Protein AF-A0A537G5U5-F1 (afdb_monomer_lite)

pLDDT: mean 86.34, std 14.52, range [39.34, 98.19]

Structure (mmCIF, N/CA/C/O backbone):
data_AF-A0A537G5U5-F1
#
_entry.id   AF-A0A537G5U5-F1
#
loop_
_atom_site.group_PDB
_atom_site.id
_atom_site.type_symbol
_atom_site.label_atom_id
_atom_site.label_alt_id
_atom_site.label_comp_id
_atom_site.label_asym_id
_atom_site.label_entity_id
_atom_site.label_seq_id
_atom_site.pdbx_PDB_ins_code
_atom_site.Cartn_x
_atom_site.Cartn_y
_atom_site.Cartn_z
_atom_site.occupancy
_atom_site.B_iso_or_equiv
_atom_site.auth_seq_id
_atom_site.auth_comp_id
_atom_site.auth_asym_id
_atom_site.auth_atom_id
_atom_site.pdbx_PDB_model_num
ATOM 1 N N . MET A 1 1 ? 4.362 8.051 35.876 1.00 39.34 1 MET A N 1
ATOM 2 C CA . MET A 1 1 ? 3.139 7.487 35.271 1.00 39.34 1 MET A CA 1
ATOM 3 C C . MET A 1 1 ? 3.498 7.004 33.884 1.00 39.34 1 MET A C 1
ATOM 5 O O . MET A 1 1 ? 3.732 7.829 33.012 1.00 39.34 1 MET A O 1
ATOM 9 N N . THR A 1 2 ? 3.618 5.695 33.697 1.00 47.97 2 THR A N 1
ATOM 10 C CA . THR A 1 2 ? 3.685 5.105 32.359 1.00 47.97 2 THR A CA 1
ATOM 11 C C . THR A 1 2 ? 2.244 5.053 31.870 1.00 47.97 2 THR A C 1
ATOM 13 O O . THR A 1 2 ? 1.427 4.377 32.485 1.00 47.97 2 THR A O 1
ATOM 16 N N . VAL A 1 3 ? 1.890 5.860 30.872 1.00 52.53 3 VAL A N 1
ATOM 17 C CA . VAL A 1 3 ? 0.557 5.785 30.264 1.00 52.53 3 VAL A CA 1
ATOM 18 C C . VAL A 1 3 ? 0.541 4.505 29.437 1.00 52.53 3 VAL A C 1
ATOM 20 O O . VAL A 1 3 ? 1.220 4.427 28.412 1.00 52.53 3 VAL A O 1
ATOM 23 N N . GLU A 1 4 ? -0.155 3.479 29.919 1.00 62.91 4 GLU A N 1
ATOM 24 C CA . GLU A 1 4 ? -0.453 2.292 29.122 1.00 62.91 4 GLU A CA 1
ATOM 25 C C . GLU A 1 4 ? -1.365 2.732 27.974 1.00 62.91 4 GLU A C 1
ATOM 27 O O . GLU A 1 4 ? -2.508 3.131 28.192 1.00 62.91 4 GLU A O 1
ATOM 32 N N . LYS A 1 5 ? -0.823 2.752 26.752 1.00 71.69 5 LYS A N 1
ATOM 33 C CA . LYS 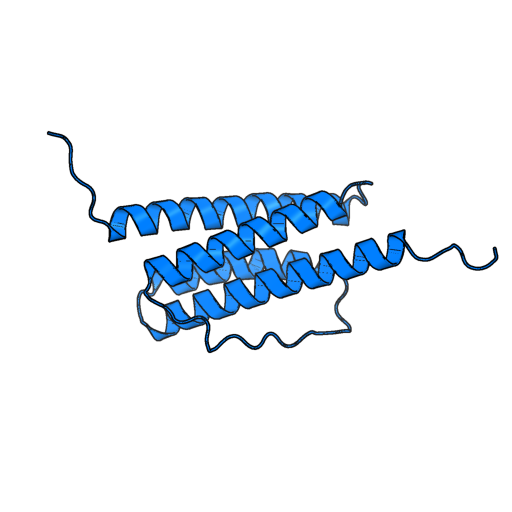A 1 5 ? -1.616 2.984 25.541 1.00 71.69 5 LYS A CA 1
ATOM 34 C C . LYS A 1 5 ? -2.567 1.813 25.350 1.00 71.69 5 LYS A C 1
ATOM 36 O O . LYS A 1 5 ? -2.171 0.667 25.576 1.00 71.69 5 LYS A O 1
ATOM 41 N N . SER A 1 6 ? -3.788 2.090 24.900 1.00 87.75 6 SER A N 1
ATOM 42 C CA . SER A 1 6 ? -4.710 1.006 24.553 1.00 87.75 6 SER A CA 1
ATOM 43 C C . SER A 1 6 ? -4.151 0.182 23.387 1.00 87.75 6 SER A C 1
ATOM 45 O O . SER A 1 6 ? -3.387 0.687 22.559 1.00 87.75 6 SER A O 1
ATOM 47 N N . GLU A 1 7 ? -4.524 -1.096 23.301 1.00 90.38 7 GLU A N 1
ATOM 48 C CA . GLU A 1 7 ? -4.106 -1.972 22.197 1.00 90.38 7 GLU A CA 1
ATOM 49 C C . GLU A 1 7 ? -4.452 -1.362 20.829 1.00 90.38 7 GLU A C 1
ATOM 51 O O . GLU A 1 7 ? -3.613 -1.352 19.926 1.00 90.38 7 GLU A O 1
ATOM 56 N N . GLN A 1 8 ? -5.632 -0.742 20.716 1.00 90.75 8 GLN A N 1
ATOM 57 C CA . GLN A 1 8 ? -6.060 -0.042 19.505 1.00 90.75 8 GLN A CA 1
ATOM 58 C C . GLN A 1 8 ? -5.129 1.123 19.150 1.00 90.75 8 GLN A C 1
ATOM 60 O O . GLN A 1 8 ? -4.711 1.240 18.004 1.00 90.75 8 GLN A O 1
ATOM 65 N N . GLU A 1 9 ? -4.747 1.968 20.111 1.00 92.06 9 GLU A N 1
ATOM 66 C CA . GLU A 1 9 ? -3.820 3.085 19.864 1.00 92.06 9 GLU A CA 1
ATOM 67 C C . GLU A 1 9 ? -2.440 2.604 19.395 1.00 92.06 9 GLU A C 1
ATOM 69 O O . GLU A 1 9 ? -1.788 3.251 18.572 1.00 92.06 9 GLU A O 1
ATOM 74 N N . VAL A 1 10 ? -1.980 1.461 19.910 1.00 94.56 10 VAL A N 1
ATOM 75 C CA . VAL A 1 10 ? -0.722 0.845 19.473 1.00 94.56 10 VAL A CA 1
ATOM 76 C C . VAL A 1 10 ? -0.842 0.322 18.041 1.00 94.56 10 VAL A C 1
ATOM 78 O O . VAL A 1 10 ? 0.078 0.524 17.245 1.00 94.56 10 VAL A O 1
ATOM 81 N N . LEU A 1 11 ? -1.952 -0.337 17.702 1.00 94.94 11 LEU A N 1
ATOM 82 C CA . LEU A 1 11 ? -2.213 -0.858 16.359 1.00 94.94 11 LEU A CA 1
ATOM 83 C C . LEU A 1 11 ? -2.375 0.263 15.324 1.00 94.94 11 LEU A C 1
ATOM 85 O O . LEU A 1 11 ? -1.785 0.185 14.249 1.00 94.94 11 LEU A O 1
ATOM 89 N N . GLU A 1 12 ? -3.074 1.343 15.668 1.00 95.38 12 GLU A N 1
ATOM 90 C CA . GLU A 1 12 ? -3.197 2.541 14.828 1.00 95.38 12 GLU A CA 1
ATOM 91 C C . GLU A 1 12 ? -1.830 3.193 14.567 1.00 95.38 12 GLU A C 1
ATOM 93 O O . GLU A 1 12 ? -1.501 3.504 13.423 1.00 95.38 12 GLU A O 1
ATOM 98 N N . GLY A 1 13 ? -0.978 3.312 15.593 1.00 96.44 13 GLY A N 1
ATOM 99 C CA . GLY A 1 13 ? 0.379 3.842 15.424 1.00 96.44 13 GLY A CA 1
ATOM 100 C C . GLY A 1 13 ? 1.277 2.947 14.559 1.00 96.44 13 GLY A C 1
ATOM 101 O O . GLY A 1 13 ? 2.068 3.444 13.757 1.00 96.44 13 GLY A O 1
ATOM 102 N N . LYS A 1 14 ? 1.150 1.618 14.675 1.00 97.00 14 LYS A N 1
ATOM 103 C CA . LYS A 1 14 ? 1.837 0.673 13.776 1.00 97.00 14 LYS A CA 1
ATOM 104 C C . LYS A 1 14 ? 1.331 0.794 12.344 1.00 97.00 14 LYS A C 1
ATOM 106 O O . LYS A 1 14 ? 2.134 0.724 11.416 1.00 97.00 14 LYS A O 1
ATOM 111 N N . LEU A 1 15 ? 0.027 0.991 12.171 1.00 96.81 15 LEU A N 1
ATOM 112 C CA . LEU A 1 15 ? -0.585 1.165 10.864 1.00 96.81 15 LEU A CA 1
ATOM 113 C C . LEU A 1 15 ? -0.102 2.448 10.181 1.00 96.81 15 LEU A C 1
ATOM 115 O O . LEU A 1 15 ? 0.236 2.409 8.999 1.00 96.81 15 LEU A O 1
ATOM 119 N N . ASP A 1 16 ? 0.001 3.554 10.922 1.00 96.69 16 ASP A N 1
ATOM 120 C CA . ASP A 1 16 ? 0.563 4.813 10.416 1.00 96.69 16 ASP A CA 1
ATOM 121 C C . ASP A 1 16 ? 1.981 4.618 9.876 1.00 96.69 16 ASP A C 1
ATOM 123 O O . ASP A 1 16 ? 2.283 5.022 8.752 1.00 96.69 16 ASP A O 1
ATOM 127 N N . MET A 1 17 ? 2.837 3.947 10.652 1.00 97.69 17 MET A N 1
ATOM 128 C CA . MET A 1 17 ? 4.210 3.657 10.235 1.00 97.69 17 MET A CA 1
ATOM 129 C C . MET A 1 17 ? 4.251 2.754 8.999 1.00 97.69 17 MET A C 1
ATOM 131 O O . MET A 1 17 ? 4.997 3.040 8.065 1.00 97.69 17 MET A O 1
ATOM 135 N N . ALA A 1 18 ? 3.432 1.700 8.961 1.00 98.06 18 ALA A N 1
ATOM 136 C CA . ALA A 1 18 ? 3.409 0.760 7.845 1.00 98.06 18 ALA A CA 1
ATOM 137 C C . ALA A 1 18 ? 2.943 1.420 6.534 1.00 98.06 18 ALA A C 1
ATOM 139 O O . ALA A 1 18 ? 3.543 1.195 5.483 1.00 98.06 18 ALA A O 1
ATOM 140 N N . ILE A 1 19 ? 1.912 2.275 6.586 1.00 97.06 19 ILE A N 1
ATOM 141 C CA . ILE A 1 19 ? 1.441 3.020 5.408 1.00 97.06 19 ILE A CA 1
ATOM 142 C C . ILE A 1 19 ? 2.502 4.029 4.951 1.00 97.06 19 ILE A C 1
ATOM 144 O O . ILE A 1 19 ? 2.791 4.095 3.758 1.00 97.06 19 ILE A O 1
ATOM 148 N N . ALA A 1 20 ? 3.123 4.773 5.871 1.00 97.62 20 ALA A N 1
ATOM 149 C CA . ALA A 1 20 ? 4.174 5.735 5.527 1.00 97.62 20 ALA A CA 1
ATOM 150 C C . ALA A 1 20 ? 5.403 5.054 4.893 1.00 97.62 20 ALA A C 1
ATOM 152 O O . ALA A 1 20 ? 6.005 5.572 3.945 1.00 97.62 20 ALA A O 1
ATOM 153 N N . GLU A 1 21 ? 5.768 3.868 5.382 1.00 98.19 21 GLU A N 1
ATOM 154 C CA . GLU A 1 21 ? 6.838 3.061 4.801 1.00 98.19 21 GLU A CA 1
ATOM 155 C C . GLU A 1 21 ? 6.474 2.571 3.390 1.00 98.19 21 GLU A C 1
ATOM 157 O O . GLU A 1 21 ? 7.292 2.686 2.470 1.00 98.19 21 GLU A O 1
ATOM 162 N N . ALA A 1 22 ? 5.240 2.093 3.190 1.00 98.19 22 ALA A N 1
ATOM 163 C CA . ALA A 1 22 ? 4.733 1.704 1.875 1.00 98.19 22 ALA A CA 1
ATOM 164 C C . ALA A 1 22 ? 4.733 2.884 0.886 1.00 98.19 22 ALA A C 1
ATOM 166 O O . ALA A 1 22 ? 5.169 2.726 -0.255 1.00 98.19 22 ALA A O 1
ATOM 167 N N . GLU A 1 23 ? 4.327 4.083 1.317 1.00 97.56 23 GLU A N 1
ATOM 168 C CA . GLU A 1 23 ? 4.363 5.306 0.500 1.00 97.56 23 GLU A CA 1
ATOM 169 C C . GLU A 1 23 ? 5.791 5.699 0.114 1.00 97.56 23 GLU A C 1
ATOM 171 O O . GLU A 1 23 ? 6.060 6.010 -1.052 1.00 97.56 23 GLU A O 1
ATOM 176 N N . THR A 1 24 ? 6.721 5.639 1.069 1.00 98.00 24 THR A N 1
ATOM 177 C CA . THR A 1 24 ? 8.137 5.960 0.844 1.00 98.00 24 THR A CA 1
ATOM 178 C C . THR A 1 24 ? 8.758 5.004 -0.172 1.00 98.00 24 THR A C 1
ATOM 180 O O . THR A 1 24 ? 9.363 5.438 -1.155 1.00 98.00 24 THR A O 1
ATOM 183 N N . LYS A 1 25 ? 8.569 3.693 0.017 1.00 98.12 25 LYS A N 1
ATOM 184 C CA . LYS A 1 25 ? 9.118 2.670 -0.884 1.00 98.12 25 LYS A CA 1
ATOM 185 C C . LYS A 1 25 ? 8.459 2.700 -2.261 1.00 98.12 25 LYS A C 1
ATOM 187 O O . LYS A 1 25 ? 9.158 2.575 -3.262 1.00 98.12 25 LYS A O 1
ATOM 192 N N . THR A 1 26 ? 7.151 2.947 -2.335 1.00 97.44 26 THR A N 1
ATOM 193 C CA . THR A 1 26 ? 6.450 3.119 -3.619 1.00 97.44 26 THR A CA 1
ATOM 194 C C . THR A 1 26 ? 6.964 4.348 -4.365 1.00 97.44 26 THR A C 1
ATOM 196 O O . THR A 1 26 ? 7.220 4.270 -5.562 1.00 97.44 26 THR A O 1
ATOM 199 N N . SER A 1 27 ? 7.197 5.465 -3.671 1.00 96.75 27 SER A N 1
ATOM 200 C CA . SER A 1 27 ? 7.764 6.676 -4.284 1.00 96.75 27 SER A CA 1
ATOM 201 C C . SER A 1 27 ? 9.166 6.426 -4.842 1.00 96.75 27 SER A C 1
ATOM 203 O O . SER A 1 27 ? 9.455 6.813 -5.974 1.00 96.75 27 SER A O 1
ATOM 205 N N . LYS A 1 28 ? 10.006 5.699 -4.095 1.00 96.31 28 LYS A N 1
ATOM 206 C CA . LYS A 1 28 ? 11.323 5.265 -4.572 1.00 96.31 28 LYS A CA 1
ATOM 207 C C . LYS A 1 28 ? 11.214 4.365 -5.808 1.00 96.31 28 LYS A C 1
ATOM 209 O O . LYS A 1 28 ? 11.929 4.572 -6.781 1.00 96.31 28 LYS A O 1
ATOM 214 N N . ALA A 1 29 ? 10.284 3.408 -5.817 1.00 95.88 29 ALA A N 1
ATOM 215 C CA . ALA A 1 29 ? 10.050 2.551 -6.978 1.00 95.88 29 ALA A CA 1
ATOM 216 C C . ALA A 1 29 ? 9.614 3.354 -8.221 1.00 95.88 29 ALA A C 1
ATOM 218 O O . ALA A 1 29 ? 10.088 3.072 -9.322 1.00 95.88 29 ALA A O 1
ATOM 219 N N . ILE A 1 30 ? 8.768 4.384 -8.061 1.00 94.81 30 ILE A N 1
ATOM 220 C CA . ILE A 1 30 ? 8.387 5.297 -9.156 1.00 94.81 30 ILE A CA 1
ATOM 221 C C . ILE A 1 30 ? 9.622 5.987 -9.732 1.00 94.81 30 ILE A C 1
ATOM 223 O O . ILE A 1 30 ? 9.779 6.030 -10.956 1.00 94.81 30 ILE A O 1
ATOM 227 N N . GLU A 1 31 ? 10.485 6.526 -8.872 1.00 94.69 31 GLU A N 1
ATOM 228 C CA . GLU A 1 31 ? 11.720 7.193 -9.282 1.00 94.69 31 GLU A CA 1
ATOM 229 C C . GLU A 1 31 ? 12.637 6.230 -10.046 1.00 94.69 31 GLU A C 1
ATOM 231 O O . GLU A 1 31 ? 13.042 6.527 -11.172 1.00 94.69 31 GLU A O 1
ATOM 236 N N . SER A 1 32 ? 12.882 5.040 -9.494 1.00 93.19 32 SER A N 1
ATOM 237 C CA . SER A 1 32 ? 13.749 4.029 -10.101 1.00 93.19 32 SER A CA 1
ATOM 238 C C . SER A 1 32 ? 13.237 3.541 -11.457 1.00 93.19 32 SER A C 1
ATOM 240 O O . SER A 1 32 ? 14.029 3.385 -12.388 1.00 93.19 32 SER A O 1
ATOM 242 N N . ILE A 1 33 ? 11.924 3.348 -11.614 1.00 90.44 33 ILE A N 1
ATOM 243 C CA . ILE A 1 33 ? 11.313 2.960 -12.897 1.00 90.44 33 ILE A CA 1
ATOM 244 C C . ILE A 1 33 ? 11.382 4.109 -13.906 1.00 90.44 33 ILE A C 1
ATOM 246 O O . ILE A 1 33 ? 11.746 3.892 -15.062 1.00 90.44 33 ILE A O 1
ATOM 250 N N . THR A 1 34 ? 11.063 5.333 -13.478 1.00 90.00 34 THR A N 1
ATOM 251 C CA . THR A 1 34 ? 11.070 6.520 -14.349 1.00 90.00 34 THR A CA 1
ATOM 252 C C . THR A 1 34 ? 12.475 6.803 -14.881 1.00 90.00 34 THR A C 1
ATOM 254 O O . THR A 1 34 ? 12.645 7.066 -16.072 1.00 90.00 34 THR A O 1
ATOM 257 N N . ASN A 1 35 ? 13.485 6.670 -14.021 1.00 90.81 35 ASN A N 1
ATOM 258 C CA . ASN A 1 35 ? 14.885 6.928 -14.348 1.00 90.81 35 ASN A CA 1
A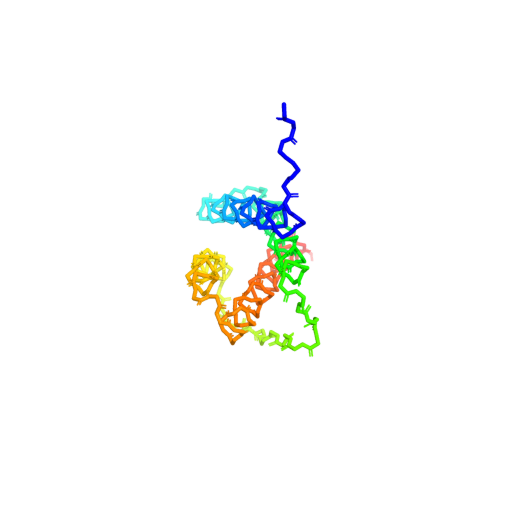TOM 259 C C . ASN A 1 35 ? 15.621 5.698 -14.911 1.00 90.81 35 ASN A C 1
ATOM 261 O O . ASN A 1 35 ? 16.814 5.787 -15.190 1.00 90.81 35 ASN A O 1
ATOM 265 N N . LYS A 1 36 ? 14.929 4.562 -15.103 1.00 85.12 36 LYS A N 1
ATOM 266 C CA . LYS A 1 36 ? 15.492 3.293 -15.606 1.00 85.12 36 LYS A CA 1
ATOM 267 C C . LYS A 1 36 ? 16.727 2.823 -14.822 1.00 85.12 36 LYS A C 1
ATOM 269 O O . LYS A 1 36 ? 17.715 2.385 -15.410 1.00 85.12 36 LYS A O 1
ATOM 274 N N . ILE A 1 37 ? 16.665 2.911 -13.495 1.00 86.75 37 ILE A N 1
ATOM 275 C CA . ILE A 1 37 ? 17.740 2.460 -12.604 1.00 86.75 37 ILE A CA 1
ATOM 276 C C . ILE A 1 37 ? 17.875 0.930 -12.695 1.00 86.75 37 ILE A C 1
ATOM 278 O O . ILE A 1 37 ? 16.874 0.205 -12.722 1.00 86.75 37 ILE A O 1
ATOM 282 N N . GLU A 1 38 ? 19.120 0.444 -12.737 1.00 79.69 38 GLU A N 1
ATOM 283 C CA . GLU A 1 38 ? 19.486 -0.967 -12.958 1.00 79.69 38 GLU A CA 1
ATOM 284 C C . GLU A 1 38 ? 18.829 -1.931 -11.947 1.00 79.69 38 GLU A C 1
ATOM 286 O O . GLU A 1 38 ? 18.418 -3.035 -12.312 1.00 79.69 38 GLU A O 1
ATOM 291 N N . ASP A 1 39 ? 18.606 -1.459 -10.718 1.00 84.50 39 ASP A N 1
ATOM 292 C CA . ASP A 1 39 ? 18.018 -2.189 -9.584 1.00 84.50 39 ASP A CA 1
ATOM 293 C C . ASP A 1 39 ? 16.544 -1.823 -9.290 1.00 84.50 39 ASP A C 1
ATOM 295 O O . ASP A 1 39 ? 16.030 -2.060 -8.194 1.00 84.50 39 ASP A O 1
ATOM 299 N N . SER A 1 40 ? 15.830 -1.250 -10.265 1.00 88.75 40 SER A N 1
ATOM 300 C CA . SER A 1 40 ? 14.417 -0.850 -10.114 1.00 88.75 40 SER A CA 1
ATOM 301 C C . SER A 1 40 ? 13.466 -1.986 -9.698 1.00 88.75 40 SER A C 1
ATOM 303 O O . SER A 1 40 ? 12.432 -1.727 -9.085 1.00 88.75 40 SER A O 1
ATOM 305 N N . ASP A 1 41 ? 13.815 -3.245 -9.963 1.00 91.69 41 ASP A N 1
ATOM 306 C CA . ASP A 1 41 ? 13.074 -4.423 -9.506 1.00 91.69 41 ASP A CA 1
ATOM 307 C C . ASP A 1 41 ? 13.182 -4.652 -7.993 1.00 91.69 41 ASP A C 1
ATOM 309 O O . ASP A 1 41 ? 12.192 -5.048 -7.379 1.00 91.69 41 ASP A O 1
ATOM 313 N N . LYS A 1 42 ? 14.332 -4.356 -7.371 1.00 94.12 42 LYS A N 1
ATOM 314 C CA . LYS A 1 42 ? 14.497 -4.456 -5.910 1.00 94.12 42 LYS A CA 1
ATOM 315 C C . LYS A 1 42 ? 13.651 -3.415 -5.185 1.00 94.12 42 LYS A C 1
ATOM 317 O O . LYS A 1 42 ? 12.995 -3.737 -4.198 1.00 94.12 42 LYS A O 1
ATOM 322 N N . ASP A 1 43 ? 13.632 -2.183 -5.694 1.00 95.88 43 ASP A N 1
ATOM 323 C CA . ASP A 1 43 ? 12.810 -1.111 -5.121 1.00 95.88 43 ASP A CA 1
ATOM 324 C C . ASP A 1 43 ? 11.316 -1.415 -5.260 1.00 95.88 43 ASP A C 1
ATOM 326 O O . ASP A 1 43 ? 10.540 -1.181 -4.332 1.00 95.88 43 ASP A O 1
ATOM 330 N N . LEU A 1 44 ? 10.913 -2.000 -6.390 1.00 95.19 44 LEU A N 1
ATOM 331 C CA . LEU A 1 44 ? 9.533 -2.415 -6.596 1.00 95.19 44 LEU A CA 1
ATOM 332 C C . LEU A 1 44 ? 9.128 -3.593 -5.700 1.00 95.19 44 LEU A C 1
ATOM 334 O O . LEU A 1 44 ? 8.023 -3.591 -5.157 1.00 95.19 44 LEU A O 1
ATOM 338 N N . TRP A 1 45 ? 10.018 -4.569 -5.505 1.00 96.12 45 TRP A N 1
ATOM 339 C CA . TRP A 1 45 ? 9.792 -5.661 -4.558 1.00 96.12 45 TRP A CA 1
ATOM 340 C C . TRP A 1 45 ? 9.625 -5.134 -3.128 1.00 96.12 45 TRP A C 1
ATOM 342 O O . TRP A 1 45 ? 8.643 -5.459 -2.463 1.00 96.12 45 TRP A O 1
ATOM 352 N N . ALA A 1 46 ? 10.508 -4.231 -2.692 1.00 97.44 46 ALA A N 1
ATOM 353 C CA . ALA A 1 46 ? 10.412 -3.611 -1.375 1.00 97.44 46 ALA A CA 1
ATOM 354 C C . ALA A 1 46 ? 9.088 -2.845 -1.187 1.00 97.44 46 ALA A C 1
ATOM 356 O O . ALA A 1 46 ? 8.487 -2.907 -0.112 1.00 97.44 46 ALA A O 1
ATOM 357 N N . ALA A 1 47 ? 8.613 -2.138 -2.219 1.00 97.75 47 ALA A N 1
ATOM 358 C CA . ALA A 1 47 ? 7.314 -1.466 -2.194 1.00 97.75 47 ALA A CA 1
ATOM 359 C C . ALA A 1 47 ? 6.149 -2.459 -2.040 1.00 97.75 47 ALA A C 1
ATOM 361 O O . ALA A 1 47 ? 5.226 -2.210 -1.258 1.00 97.75 47 ALA A O 1
ATOM 362 N N . ALA A 1 48 ? 6.202 -3.595 -2.741 1.00 96.69 48 ALA A N 1
ATOM 363 C CA . ALA A 1 48 ? 5.198 -4.649 -2.628 1.00 96.69 48 ALA A CA 1
ATOM 364 C C . ALA A 1 48 ? 5.153 -5.249 -1.212 1.00 96.69 48 ALA A C 1
ATOM 366 O O . ALA A 1 48 ? 4.072 -5.341 -0.631 1.00 96.69 48 ALA A O 1
ATOM 367 N N . GLU A 1 49 ? 6.311 -5.588 -0.635 1.00 97.69 49 GLU A N 1
ATOM 368 C CA . GLU A 1 49 ? 6.417 -6.133 0.728 1.00 97.69 49 GLU A CA 1
ATOM 369 C C . GLU A 1 49 ? 5.902 -5.151 1.784 1.00 97.69 49 GLU A C 1
ATOM 371 O O . GLU A 1 49 ? 5.148 -5.530 2.679 1.00 97.69 49 GLU A O 1
ATOM 376 N N . ALA A 1 50 ? 6.259 -3.869 1.671 1.00 98.12 50 ALA A N 1
ATOM 377 C CA . ALA A 1 50 ? 5.785 -2.856 2.610 1.00 98.12 50 ALA A CA 1
ATOM 378 C C . ALA A 1 50 ? 4.270 -2.643 2.518 1.00 98.12 50 ALA A C 1
ATOM 380 O O . ALA A 1 50 ? 3.603 -2.496 3.540 1.00 98.12 50 ALA A O 1
ATOM 381 N N . THR A 1 51 ? 3.710 -2.683 1.307 1.00 97.12 51 THR A N 1
ATOM 382 C CA . THR A 1 51 ? 2.258 -2.581 1.105 1.00 97.12 51 THR A CA 1
ATOM 383 C C . THR A 1 51 ? 1.534 -3.816 1.642 1.00 97.12 51 THR A C 1
ATOM 385 O O . THR A 1 51 ? 0.488 -3.691 2.273 1.00 97.12 51 THR A O 1
ATOM 388 N N . GLU A 1 52 ? 2.092 -5.015 1.446 1.00 96.00 52 GLU A N 1
ATOM 389 C CA . GLU A 1 52 ? 1.563 -6.241 2.052 1.00 96.00 52 GLU A CA 1
ATOM 390 C C . GLU A 1 52 ? 1.568 -6.160 3.578 1.00 96.00 52 GLU A C 1
ATOM 392 O O . GLU A 1 52 ? 0.538 -6.412 4.204 1.00 96.00 52 GLU A O 1
ATOM 397 N N . PHE A 1 53 ? 2.688 -5.753 4.175 1.00 97.31 53 PHE A N 1
ATOM 398 C CA . PHE A 1 53 ? 2.782 -5.571 5.617 1.00 97.31 53 PHE A CA 1
ATOM 399 C C . PHE A 1 53 ? 1.747 -4.558 6.120 1.00 97.31 53 PHE A C 1
ATOM 401 O O . PHE A 1 53 ? 1.013 -4.851 7.063 1.00 97.31 53 PHE A O 1
ATOM 408 N N . ALA A 1 54 ? 1.605 -3.415 5.440 1.00 97.31 54 ALA A N 1
ATOM 409 C CA . ALA A 1 54 ? 0.560 -2.444 5.746 1.00 97.31 54 ALA A CA 1
ATOM 410 C C . ALA A 1 54 ? -0.841 -3.066 5.664 1.00 97.31 54 ALA A C 1
ATOM 412 O O . ALA A 1 54 ? -1.664 -2.796 6.532 1.00 97.31 54 ALA A O 1
ATOM 413 N N . SER A 1 55 ? -1.111 -3.935 4.683 1.00 95.00 55 SER A N 1
ATOM 414 C CA . SER A 1 55 ? -2.402 -4.627 4.558 1.00 95.00 55 SER A CA 1
ATOM 415 C C . SER A 1 55 ? -2.692 -5.570 5.726 1.00 95.00 55 SER A C 1
ATOM 417 O O . SER A 1 55 ? -3.818 -5.596 6.221 1.00 95.00 55 SER A O 1
ATOM 419 N N . LEU A 1 56 ? -1.678 -6.286 6.217 1.00 94.88 56 LEU A N 1
ATOM 420 C CA . LEU A 1 56 ? -1.804 -7.187 7.363 1.00 94.88 56 LEU A CA 1
ATOM 421 C C . LEU A 1 56 ? -2.056 -6.407 8.653 1.00 94.88 56 LEU A C 1
ATOM 423 O O . LEU A 1 56 ? -2.945 -6.759 9.426 1.00 94.88 56 LEU A O 1
ATOM 427 N N . VAL A 1 57 ? -1.309 -5.319 8.862 1.00 96.00 57 VAL A N 1
ATOM 428 C CA . VAL A 1 57 ? -1.524 -4.433 10.009 1.00 96.00 57 VAL A CA 1
ATOM 429 C C . VAL A 1 57 ? -2.910 -3.794 9.924 1.00 96.00 57 VAL A C 1
ATOM 431 O O . VAL A 1 57 ? -3.609 -3.772 10.925 1.00 96.00 57 VAL A O 1
ATOM 434 N N . TYR A 1 58 ? -3.356 -3.358 8.742 1.00 95.38 58 TYR A N 1
ATOM 435 C CA . TYR A 1 58 ? -4.686 -2.770 8.545 1.00 95.38 58 TYR A CA 1
ATOM 436 C C . TYR A 1 58 ? -5.802 -3.751 8.925 1.00 95.38 58 TYR A C 1
ATOM 438 O O . TYR A 1 58 ? -6.713 -3.394 9.671 1.00 95.38 58 TYR A O 1
ATOM 446 N N . ALA A 1 59 ? -5.721 -4.993 8.439 1.00 93.88 59 ALA A N 1
ATOM 447 C CA . ALA A 1 59 ? -6.689 -6.032 8.774 1.00 93.88 59 ALA A CA 1
ATOM 448 C C . ALA A 1 59 ? -6.725 -6.312 10.280 1.00 93.88 59 ALA A C 1
ATOM 450 O O . ALA A 1 59 ? -7.806 -6.397 10.861 1.00 93.88 59 ALA A O 1
ATOM 451 N N . LEU A 1 60 ? -5.553 -6.386 10.919 1.00 94.12 60 LEU A N 1
ATOM 452 C CA . LEU A 1 60 ? -5.436 -6.584 12.361 1.00 94.12 60 LEU A CA 1
ATOM 453 C C . LEU A 1 60 ? -6.035 -5.410 13.153 1.00 94.12 60 LEU A C 1
ATOM 455 O O . LEU A 1 60 ? -6.823 -5.636 14.065 1.00 94.12 60 LEU A O 1
ATOM 459 N N . THR A 1 61 ? -5.712 -4.168 12.780 1.00 94.94 61 THR A N 1
ATOM 460 C CA . THR A 1 61 ? -6.187 -2.943 13.449 1.00 94.94 61 THR A CA 1
ATOM 461 C C . THR A 1 61 ? -7.711 -2.814 13.435 1.00 94.94 61 THR A C 1
ATOM 463 O O . THR A 1 61 ? -8.283 -2.250 14.365 1.00 94.94 61 THR A O 1
ATOM 466 N N . TYR A 1 62 ? -8.378 -3.341 12.405 1.00 92.69 62 TYR A N 1
ATOM 467 C CA . TYR A 1 62 ? -9.829 -3.207 12.229 1.00 92.69 62 TYR A CA 1
ATOM 468 C C . TYR A 1 62 ? -10.596 -4.532 12.281 1.00 92.69 62 TYR A C 1
ATOM 470 O O . TYR A 1 62 ? -11.779 -4.559 11.946 1.00 92.69 62 TYR A O 1
ATOM 478 N N . SER A 1 63 ? -9.952 -5.620 12.720 1.00 91.94 63 SER A N 1
ATOM 479 C CA . SER A 1 63 ? -10.550 -6.965 12.788 1.00 91.94 63 SER A CA 1
ATOM 480 C C . SER A 1 63 ? -11.234 -7.393 11.477 1.00 91.94 63 SER A C 1
ATOM 482 O O . SER A 1 63 ? -12.368 -7.873 11.480 1.00 91.94 63 SER A O 1
ATOM 484 N N . LEU A 1 64 ? -10.565 -7.175 10.341 1.00 89.94 64 LEU A N 1
ATOM 485 C CA . LEU A 1 64 ? -11.087 -7.510 9.013 1.00 89.94 64 LEU A CA 1
ATOM 486 C C . LEU A 1 64 ? -10.619 -8.904 8.579 1.00 89.94 64 LEU A C 1
ATOM 488 O O . LEU A 1 64 ? -9.449 -9.252 8.725 1.00 89.94 64 LEU A O 1
ATOM 492 N N . GLU A 1 65 ? -11.526 -9.689 8.002 1.00 82.94 65 GLU A N 1
ATOM 493 C CA . GLU A 1 65 ? -11.207 -11.004 7.439 1.00 82.94 65 GLU A CA 1
ATOM 494 C C . GLU A 1 65 ? -10.674 -10.888 5.996 1.00 82.94 65 GLU A C 1
ATOM 496 O O . GLU A 1 65 ? -11.216 -10.146 5.173 1.00 82.94 65 GLU A O 1
ATOM 501 N N . ASP A 1 66 ? -9.647 -11.678 5.659 1.00 68.56 66 ASP A N 1
ATOM 502 C CA . ASP A 1 66 ? -8.970 -11.705 4.340 1.00 68.56 66 ASP A CA 1
ATOM 503 C C . ASP A 1 66 ? -9.848 -12.306 3.211 1.00 68.56 66 ASP A C 1
ATOM 505 O O . ASP A 1 66 ? -9.454 -12.376 2.051 1.00 68.56 66 ASP A O 1
ATOM 509 N N . SER A 1 67 ? -11.079 -12.727 3.515 1.00 55.19 67 SER A N 1
ATOM 510 C CA . SER A 1 67 ? -11.939 -13.547 2.648 1.00 55.19 67 SER A CA 1
ATOM 511 C C . SER A 1 67 ? -12.590 -12.819 1.456 1.00 55.19 67 SER A C 1
ATOM 513 O O . SER A 1 67 ? -13.429 -13.409 0.778 1.00 55.19 67 SER A O 1
ATOM 515 N N . THR A 1 68 ? -12.238 -11.560 1.153 1.00 51.28 68 THR A N 1
ATOM 516 C CA . THR A 1 68 ? -13.031 -10.738 0.207 1.00 51.28 68 THR A CA 1
ATOM 517 C C . THR A 1 68 ? -12.276 -9.957 -0.870 1.00 51.28 68 THR A C 1
ATOM 519 O O . THR A 1 68 ? -12.927 -9.233 -1.629 1.00 51.28 68 THR A O 1
ATOM 522 N N . VAL A 1 69 ? -10.952 -10.085 -1.023 1.00 56.41 69 VAL A N 1
ATOM 523 C CA . VAL A 1 69 ? -10.241 -9.302 -2.053 1.00 56.41 69 VAL A CA 1
ATOM 524 C C . VAL A 1 69 ? -9.898 -10.148 -3.272 1.00 56.41 69 VAL A C 1
ATOM 526 O O . VAL A 1 69 ? -8.915 -10.878 -3.298 1.00 56.41 69 VAL A O 1
ATOM 529 N N . THR A 1 70 ? -10.712 -10.019 -4.320 1.00 55.38 70 THR A N 1
ATOM 530 C CA . THR A 1 70 ? -10.360 -10.508 -5.658 1.00 55.38 70 THR A CA 1
ATOM 531 C C . THR A 1 70 ? -9.756 -9.347 -6.435 1.00 55.38 70 THR A C 1
ATOM 533 O O . THR A 1 70 ? -10.459 -8.396 -6.772 1.00 55.38 70 THR A O 1
ATOM 536 N N . THR A 1 71 ? -8.456 -9.384 -6.712 1.00 56.88 71 THR A N 1
ATOM 537 C CA . THR A 1 71 ? -7.822 -8.350 -7.535 1.00 56.88 71 THR A CA 1
ATOM 538 C C . THR A 1 71 ? -7.910 -8.761 -8.997 1.00 56.88 71 THR A C 1
ATOM 540 O O . THR A 1 71 ? -7.343 -9.777 -9.404 1.00 56.88 71 THR A O 1
ATOM 543 N N . THR A 1 72 ? -8.628 -7.994 -9.811 1.00 56.62 72 THR A N 1
ATOM 544 C CA . THR A 1 72 ? -8.639 -8.208 -11.259 1.00 56.62 72 THR A CA 1
ATOM 545 C C . THR A 1 72 ? -7.322 -7.726 -11.844 1.00 56.62 72 THR A C 1
ATOM 547 O O . THR A 1 72 ? -6.992 -6.542 -11.765 1.00 56.62 72 THR A O 1
ATOM 550 N N . ARG A 1 73 ? -6.569 -8.641 -12.450 1.00 56.84 73 ARG A N 1
ATOM 551 C CA . ARG A 1 73 ? -5.350 -8.309 -13.180 1.00 56.84 73 ARG A CA 1
ATOM 552 C C . ARG A 1 73 ? -5.720 -7.583 -14.473 1.00 56.84 73 ARG A C 1
ATOM 554 O O . ARG A 1 73 ? -6.422 -8.140 -15.311 1.00 56.84 73 ARG A O 1
ATOM 561 N N . LYS A 1 74 ? -5.236 -6.353 -14.642 1.00 61.06 74 LYS A N 1
ATOM 562 C CA . LYS A 1 74 ? -5.302 -5.646 -15.924 1.00 61.06 74 LYS A CA 1
ATOM 563 C C . LYS A 1 74 ? -4.043 -5.961 -16.719 1.00 61.06 74 LYS A C 1
ATOM 565 O O . LYS A 1 74 ? -2.947 -5.504 -16.390 1.00 61.06 74 LYS A O 1
ATOM 570 N N . ASP A 1 75 ? -4.186 -6.801 -17.736 1.00 59.53 75 ASP A N 1
ATOM 571 C CA . ASP A 1 75 ? -3.039 -7.267 -18.515 1.00 59.53 75 ASP A CA 1
ATOM 572 C C . ASP A 1 75 ? -2.426 -6.194 -19.431 1.00 59.53 75 ASP A C 1
ATOM 574 O O . ASP A 1 75 ? -1.245 -6.308 -19.755 1.00 59.53 75 ASP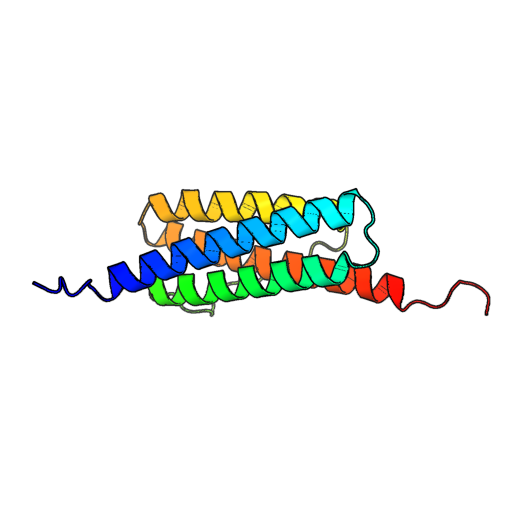 A O 1
ATOM 578 N N . ASP A 1 76 ? -3.159 -5.112 -19.713 1.00 65.69 76 ASP A N 1
ATOM 579 C CA . ASP A 1 76 ? -2.765 -4.089 -20.694 1.00 65.69 76 ASP A CA 1
ATOM 580 C C . ASP A 1 76 ? -2.123 -2.820 -20.098 1.00 65.69 76 ASP A C 1
ATOM 582 O O . ASP A 1 76 ? -1.588 -2.000 -20.841 1.00 65.69 76 ASP A O 1
ATOM 586 N N . GLU A 1 77 ? -2.158 -2.621 -18.774 1.00 75.25 77 GLU A N 1
ATOM 587 C CA . GLU A 1 77 ? -1.511 -1.456 -18.139 1.00 75.25 77 GLU A CA 1
ATOM 588 C C . GLU A 1 77 ? 0.013 -1.603 -18.164 1.00 75.25 77 GLU A C 1
ATOM 590 O O . GLU A 1 77 ? 0.534 -2.685 -17.913 1.00 75.25 77 GLU A O 1
ATOM 595 N N . ASP A 1 78 ? 0.766 -0.540 -18.432 1.00 84.75 78 ASP A N 1
ATOM 596 C CA . ASP A 1 78 ? 2.225 -0.581 -18.348 1.00 84.75 78 ASP A CA 1
ATOM 597 C C . ASP A 1 78 ? 2.711 -0.486 -16.889 1.00 84.75 78 ASP A C 1
ATOM 599 O O . ASP A 1 78 ? 2.038 0.054 -16.009 1.00 84.75 78 ASP A O 1
ATOM 603 N N . THR A 1 79 ? 3.921 -0.986 -16.623 1.00 85.69 79 THR A N 1
ATOM 604 C CA . THR A 1 79 ? 4.519 -1.000 -15.277 1.00 85.69 79 THR A CA 1
ATOM 605 C C . THR A 1 79 ? 4.572 0.394 -14.636 1.00 85.69 79 THR A C 1
ATOM 607 O O . THR A 1 79 ? 4.402 0.500 -13.426 1.00 85.69 79 THR A O 1
ATOM 610 N N . SER A 1 80 ? 4.790 1.473 -15.402 1.00 87.19 80 SER A N 1
ATOM 611 C CA . SER A 1 80 ? 4.871 2.822 -14.824 1.00 87.19 80 SER A CA 1
ATOM 612 C C . SER A 1 80 ? 3.511 3.287 -14.304 1.00 87.19 80 SER A C 1
ATOM 614 O O . SER A 1 80 ? 3.432 3.800 -13.186 1.00 87.19 80 SER A O 1
ATOM 616 N N . THR A 1 81 ? 2.444 3.047 -15.070 1.00 89.38 81 THR A N 1
ATOM 617 C CA . THR A 1 81 ? 1.065 3.340 -14.653 1.00 89.38 81 THR A CA 1
ATOM 618 C C . THR A 1 81 ? 0.691 2.571 -13.389 1.00 89.38 81 THR A C 1
ATOM 620 O O . THR A 1 81 ? 0.272 3.187 -12.413 1.00 89.38 81 THR A O 1
ATOM 623 N N . MET A 1 82 ? 0.973 1.266 -13.328 1.00 89.75 82 MET A N 1
ATOM 624 C CA . MET A 1 82 ? 0.655 0.438 -12.153 1.00 89.75 82 MET A CA 1
ATOM 625 C C . MET A 1 82 ? 1.265 0.972 -10.849 1.00 89.75 82 MET A C 1
ATOM 627 O O . MET A 1 82 ? 0.610 0.990 -9.806 1.00 89.75 82 MET A O 1
ATOM 631 N N . VAL A 1 83 ? 2.528 1.410 -10.892 1.00 90.50 83 VAL A N 1
ATOM 632 C CA . VAL A 1 83 ? 3.238 1.896 -9.698 1.00 90.50 83 VAL A CA 1
ATOM 633 C C . VAL A 1 83 ? 2.794 3.317 -9.323 1.00 90.50 83 VAL A C 1
ATOM 635 O O . VAL A 1 83 ? 2.731 3.655 -8.141 1.00 90.50 83 VAL A O 1
ATOM 638 N N . ARG A 1 84 ? 2.404 4.150 -10.298 1.00 93.31 84 ARG A N 1
ATOM 639 C CA . ARG A 1 84 ? 1.782 5.458 -10.020 1.00 93.31 84 ARG A CA 1
ATOM 640 C C . ARG A 1 84 ? 0.405 5.305 -9.381 1.00 93.31 84 ARG A C 1
ATOM 642 O O . ARG A 1 84 ? 0.130 5.975 -8.385 1.00 93.31 84 ARG A O 1
ATOM 649 N N . ASP A 1 85 ? -0.411 4.393 -9.894 1.00 93.19 85 ASP A N 1
ATOM 650 C CA . ASP A 1 85 ? -1.728 4.083 -9.337 1.00 93.19 85 ASP A CA 1
ATOM 651 C C . ASP A 1 85 ? -1.603 3.521 -7.918 1.00 93.19 85 ASP A C 1
ATOM 653 O O . ASP A 1 85 ? -2.378 3.891 -7.037 1.00 93.19 85 ASP A O 1
ATOM 657 N N . ALA A 1 86 ? -0.570 2.716 -7.647 1.00 93.06 86 ALA A N 1
ATOM 658 C CA . ALA A 1 86 ? -0.266 2.252 -6.296 1.00 93.06 86 ALA A CA 1
ATOM 659 C C . ALA A 1 86 ? -0.044 3.414 -5.310 1.00 93.06 86 ALA A C 1
ATOM 661 O O . ALA A 1 86 ? -0.601 3.413 -4.212 1.00 93.06 86 ALA A O 1
ATOM 662 N N . SER A 1 87 ? 0.696 4.451 -5.714 1.00 94.81 87 SER A N 1
ATOM 663 C CA . SER A 1 87 ? 0.886 5.650 -4.887 1.00 94.81 87 SER A CA 1
ATOM 664 C C . SER A 1 87 ? -0.425 6.407 -4.640 1.00 94.81 87 SER A C 1
ATOM 666 O O . SER A 1 87 ? -0.684 6.857 -3.522 1.00 94.81 87 SER A O 1
ATOM 668 N N . GLN A 1 88 ? -1.290 6.520 -5.653 1.00 95.69 88 GLN A N 1
ATOM 669 C CA . GLN A 1 88 ? -2.608 7.145 -5.496 1.00 95.69 88 GLN A CA 1
ATOM 670 C C . GLN A 1 88 ? -3.519 6.334 -4.567 1.00 95.69 88 GLN A C 1
ATOM 672 O O . GLN A 1 88 ? -4.214 6.904 -3.722 1.00 95.69 88 GLN A O 1
ATOM 677 N N . ASN A 1 89 ? -3.476 5.009 -4.676 1.00 95.19 89 ASN A N 1
ATOM 678 C CA . ASN A 1 89 ? -4.248 4.109 -3.834 1.00 95.19 89 ASN A CA 1
ATOM 679 C C . ASN A 1 89 ? -3.833 4.195 -2.363 1.00 95.19 89 ASN A C 1
ATOM 681 O O . ASN A 1 89 ? -4.712 4.245 -1.507 1.00 95.19 89 ASN A O 1
ATOM 685 N N . LEU A 1 90 ? -2.539 4.308 -2.045 1.00 95.06 90 LEU A N 1
ATOM 686 C CA . LEU A 1 90 ? -2.080 4.494 -0.659 1.00 95.06 90 LEU A CA 1
ATOM 687 C C . LEU A 1 90 ? -2.676 5.761 -0.015 1.00 95.06 90 LEU A C 1
ATOM 689 O O . LEU A 1 90 ? -3.202 5.711 1.100 1.00 95.06 90 LEU A O 1
ATOM 693 N N . ARG A 1 91 ? -2.739 6.870 -0.763 1.00 94.81 91 ARG A N 1
ATOM 694 C CA . ARG A 1 91 ? -3.415 8.104 -0.315 1.00 94.81 91 ARG A CA 1
ATOM 695 C C . ARG A 1 91 ? -4.927 7.917 -0.163 1.00 94.81 91 ARG A C 1
ATOM 697 O O . ARG A 1 91 ? -5.548 8.450 0.763 1.00 94.81 91 ARG A O 1
ATOM 704 N N . ARG A 1 92 ? -5.542 7.149 -1.068 1.00 95.06 92 ARG A N 1
ATOM 705 C CA . ARG A 1 92 ? -6.965 6.790 -0.988 1.00 95.06 92 ARG A CA 1
ATOM 706 C C . ARG A 1 92 ? -7.261 5.980 0.276 1.00 95.06 92 ARG A C 1
ATOM 708 O O . ARG A 1 92 ? -8.248 6.281 0.942 1.00 95.06 92 ARG A O 1
ATOM 715 N N . VAL A 1 93 ? -6.399 5.035 0.658 1.00 94.94 93 VAL A N 1
ATOM 716 C CA . VAL A 1 93 ? -6.531 4.257 1.905 1.00 94.94 93 VAL A CA 1
ATOM 717 C C . VAL A 1 93 ? -6.540 5.174 3.127 1.00 94.94 93 VAL A C 1
ATOM 719 O O . VAL A 1 93 ? -7.407 5.027 3.986 1.00 94.94 93 VAL A O 1
ATOM 722 N N . GLN A 1 94 ? -5.650 6.169 3.186 1.00 93.00 94 GLN A N 1
ATOM 723 C CA . GLN A 1 94 ? -5.656 7.158 4.273 1.00 93.00 94 GLN A CA 1
ATOM 724 C C . GLN A 1 94 ? -6.956 7.978 4.312 1.00 93.00 94 GLN A C 1
ATOM 726 O O . GLN A 1 94 ? -7.453 8.305 5.388 1.00 93.00 94 GLN A O 1
ATOM 731 N N . THR A 1 95 ? -7.521 8.309 3.149 1.00 95.31 95 THR A N 1
ATOM 732 C CA . THR A 1 95 ? -8.784 9.060 3.052 1.00 95.31 95 THR A CA 1
ATOM 733 C C . THR A 1 95 ? -9.973 8.230 3.527 1.00 95.31 95 THR A C 1
ATOM 735 O O . THR A 1 95 ? -10.804 8.734 4.277 1.00 95.31 95 THR A O 1
ATOM 738 N N . LEU A 1 96 ? -10.033 6.956 3.134 1.00 93.50 96 LEU A N 1
ATOM 739 C CA . LEU A 1 96 ? -11.069 6.015 3.565 1.00 93.50 96 LEU A CA 1
ATOM 740 C C . LEU A 1 96 ? -10.982 5.741 5.070 1.00 93.50 96 LEU A C 1
ATOM 742 O O . LEU A 1 96 ? -11.988 5.802 5.770 1.00 93.50 96 LEU A O 1
ATOM 746 N N . ARG A 1 97 ? -9.766 5.549 5.595 1.00 91.94 97 ARG A N 1
ATOM 747 C CA . ARG A 1 97 ? -9.528 5.315 7.026 1.00 91.94 97 ARG A CA 1
ATOM 748 C C . ARG A 1 97 ? -10.072 6.437 7.916 1.00 91.94 97 ARG A C 1
ATOM 750 O O . ARG A 1 97 ? -10.568 6.158 8.998 1.00 91.94 97 ARG A O 1
ATOM 757 N N . LYS A 1 98 ? -10.042 7.695 7.462 1.00 93.00 98 LYS A N 1
ATOM 758 C CA . LYS A 1 98 ? -10.565 8.847 8.225 1.00 93.00 98 LYS A CA 1
ATOM 759 C C . LYS A 1 98 ? -12.085 8.844 8.403 1.00 93.00 98 LYS A C 1
ATOM 761 O O . LYS A 1 98 ? -12.576 9.587 9.246 1.00 93.00 98 LYS A O 1
ATOM 766 N N . GLN A 1 99 ? -12.819 8.062 7.612 1.00 92.19 99 GLN A N 1
ATOM 767 C CA . GLN A 1 99 ? -14.281 7.999 7.694 1.00 92.19 99 GLN A CA 1
ATOM 768 C C . GLN A 1 99 ? -14.745 7.134 8.874 1.00 92.19 99 GLN A C 1
ATOM 770 O O . GLN A 1 99 ? -15.808 7.392 9.429 1.00 92.19 99 GLN A O 1
ATOM 775 N N . LEU A 1 100 ? -13.910 6.177 9.308 1.00 87.19 100 LEU A N 1
ATOM 776 C CA . LEU A 1 100 ? -14.104 5.310 10.481 1.00 87.19 100 LEU A CA 1
ATOM 777 C C . LEU A 1 100 ? -15.405 4.483 10.493 1.00 87.19 100 LEU A C 1
ATOM 779 O O . LEU A 1 100 ? -15.705 3.830 11.492 1.00 87.19 100 LEU A O 1
ATOM 783 N N . ASP A 1 101 ? -16.161 4.455 9.397 1.00 93.50 101 ASP A N 1
ATOM 784 C CA . ASP A 1 101 ? -17.268 3.528 9.210 1.00 93.50 101 ASP A CA 1
ATOM 785 C C . ASP A 1 101 ? -16.777 2.190 8.633 1.00 93.50 101 ASP A C 1
ATOM 787 O O . ASP A 1 101 ? -15.745 2.099 7.959 1.00 93.50 101 ASP A O 1
ATOM 791 N N . LYS A 1 102 ? -17.530 1.125 8.912 1.00 89.75 102 LYS A N 1
ATOM 792 C CA . LYS A 1 102 ? -17.154 -0.249 8.561 1.00 89.75 102 LYS A CA 1
ATOM 793 C C . LYS A 1 102 ? -16.941 -0.444 7.055 1.00 89.75 102 LYS A C 1
ATOM 795 O O . LYS A 1 102 ? -16.033 -1.184 6.673 1.00 89.75 102 LYS A O 1
ATOM 800 N N . ASP A 1 103 ? -17.752 0.198 6.219 1.00 91.31 103 ASP A N 1
ATOM 801 C CA . ASP A 1 103 ? -17.693 0.018 4.768 1.00 91.31 103 ASP A CA 1
ATOM 802 C C . ASP A 1 103 ? -16.449 0.702 4.193 1.00 91.31 103 ASP A C 1
ATOM 804 O O . ASP A 1 103 ? -15.734 0.103 3.386 1.00 91.31 103 ASP A O 1
ATOM 808 N N . SER A 1 104 ? -16.119 1.901 4.677 1.00 93.56 104 SER A N 1
ATOM 809 C CA . SER A 1 104 ? -14.890 2.610 4.307 1.00 93.56 104 SER A CA 1
ATOM 810 C C . SER A 1 104 ? -13.626 1.888 4.756 1.00 93.56 104 SER A C 1
ATOM 812 O O . SER A 1 104 ? -12.655 1.834 3.998 1.00 93.56 104 SER A O 1
ATOM 814 N N . LEU A 1 105 ? -13.620 1.300 5.956 1.00 93.44 105 LEU A N 1
ATOM 815 C CA . LEU A 1 105 ? -12.485 0.503 6.434 1.00 93.44 105 LEU A CA 1
ATOM 816 C C . LEU A 1 105 ? -12.287 -0.749 5.569 1.00 93.44 105 LEU A C 1
ATOM 818 O O . LEU A 1 105 ? -11.170 -1.048 5.142 1.00 93.44 105 LEU A O 1
ATOM 822 N N . LEU A 1 106 ? -13.374 -1.449 5.232 1.00 92.31 106 LEU A N 1
ATOM 823 C CA . LEU A 1 106 ? -13.314 -2.604 4.339 1.00 92.31 106 LEU A CA 1
ATOM 824 C C . LEU A 1 106 ? -12.845 -2.220 2.926 1.00 92.31 106 LEU A C 1
ATOM 826 O O . LEU A 1 106 ? -12.034 -2.931 2.331 1.00 92.31 106 LEU A O 1
ATOM 830 N N . GLU A 1 107 ? -13.322 -1.100 2.384 1.00 92.81 107 GLU A N 1
ATOM 831 C CA . GLU A 1 107 ? -12.870 -0.587 1.088 1.00 92.81 107 GLU A CA 1
ATOM 832 C C . GLU A 1 107 ? -11.390 -0.184 1.131 1.00 92.81 107 GLU A C 1
ATOM 834 O O . GLU A 1 107 ? -10.637 -0.502 0.211 1.00 92.81 107 GLU A O 1
ATOM 839 N N . GLY A 1 108 ? -10.934 0.449 2.216 1.00 94.25 108 GLY A N 1
ATOM 840 C CA . GLY A 1 108 ? -9.524 0.779 2.426 1.00 94.25 108 GLY A CA 1
ATOM 841 C C . GLY A 1 108 ? -8.646 -0.470 2.401 1.00 94.25 108 GLY A C 1
ATOM 842 O O . GLY A 1 108 ? -7.634 -0.509 1.700 1.00 94.25 108 GLY A O 1
ATOM 843 N N . TYR A 1 109 ? -9.077 -1.529 3.082 1.00 93.69 109 TYR A N 1
ATOM 844 C CA . TYR A 1 109 ? -8.389 -2.814 3.058 1.00 93.69 109 TYR A CA 1
ATOM 845 C C . TYR A 1 109 ? -8.345 -3.444 1.655 1.00 93.69 109 TYR A C 1
ATOM 847 O O . TYR A 1 109 ? -7.275 -3.859 1.201 1.00 93.69 109 TYR A O 1
ATOM 855 N N . LYS A 1 110 ? -9.467 -3.446 0.920 1.00 92.00 110 LYS A N 1
ATOM 856 C CA . LYS A 1 110 ? -9.534 -3.930 -0.474 1.00 92.00 110 LYS A CA 1
ATOM 857 C C . LYS A 1 110 ? -8.587 -3.172 -1.397 1.00 92.00 110 LYS A C 1
ATOM 859 O O . LYS A 1 110 ? -7.869 -3.793 -2.179 1.00 92.00 110 LYS A O 1
ATOM 864 N N . VAL A 1 111 ? -8.558 -1.843 -1.291 1.00 93.50 111 VAL A N 1
ATOM 865 C CA . VAL A 1 111 ? -7.649 -0.989 -2.067 1.00 93.50 111 VAL A CA 1
ATOM 866 C C . VAL A 1 111 ? -6.193 -1.329 -1.752 1.00 93.50 111 VAL A C 1
ATOM 868 O O . VAL A 1 111 ? -5.378 -1.441 -2.669 1.00 93.50 111 VAL A O 1
ATOM 871 N N . LEU A 1 112 ? -5.856 -1.540 -0.478 1.00 93.12 112 LEU A N 1
ATOM 872 C CA . LEU A 1 112 ? -4.491 -1.851 -0.060 1.00 93.12 112 LEU A CA 1
ATOM 873 C C . LEU A 1 112 ? -4.032 -3.220 -0.589 1.00 93.12 112 LEU A C 1
ATOM 875 O O . LEU A 1 112 ? -2.949 -3.324 -1.160 1.00 93.12 112 LEU A O 1
ATOM 879 N N . ARG A 1 113 ? -4.894 -4.241 -0.517 1.00 91.94 113 ARG A N 1
ATOM 880 C CA . ARG A 1 113 ? -4.644 -5.575 -1.095 1.00 91.94 113 ARG A CA 1
ATOM 881 C C . ARG A 1 113 ? -4.522 -5.533 -2.623 1.00 91.94 113 ARG A C 1
ATOM 883 O O . ARG A 1 113 ? -3.559 -6.058 -3.175 1.00 91.94 113 ARG A O 1
ATOM 890 N N . GLY A 1 114 ? -5.414 -4.801 -3.297 1.00 90.62 114 GLY A N 1
ATOM 891 C CA . GLY A 1 114 ? -5.308 -4.491 -4.729 1.00 90.62 114 GLY A CA 1
ATOM 892 C C . GLY A 1 114 ? -3.980 -3.845 -5.112 1.00 90.62 114 GLY A C 1
ATOM 893 O O . GLY A 1 114 ? -3.384 -4.176 -6.138 1.00 90.62 114 GLY A O 1
ATOM 894 N N . THR A 1 115 ? -3.488 -2.956 -4.255 1.00 93.06 115 THR A N 1
ATOM 895 C CA . THR A 1 115 ? -2.212 -2.267 -4.449 1.00 93.06 115 THR A CA 1
ATOM 896 C C . THR A 1 115 ? -1.029 -3.221 -4.306 1.00 93.06 115 THR A C 1
ATOM 898 O O . THR A 1 115 ? -0.140 -3.201 -5.158 1.00 93.06 115 THR A O 1
ATOM 901 N N . THR A 1 116 ? -1.038 -4.106 -3.302 1.00 93.50 116 THR A N 1
ATOM 902 C CA . THR A 1 116 ? -0.031 -5.169 -3.150 1.00 93.50 116 THR A CA 1
ATOM 903 C C . THR A 1 116 ? 0.063 -6.030 -4.409 1.00 93.50 116 THR A C 1
ATOM 905 O O . THR A 1 116 ? 1.157 -6.227 -4.942 1.00 93.50 116 THR A O 1
ATOM 908 N N . ASP A 1 117 ? -1.071 -6.507 -4.923 1.00 90.56 117 ASP A N 1
ATOM 909 C CA . ASP A 1 117 ? -1.077 -7.387 -6.093 1.00 90.56 117 ASP A CA 1
ATOM 910 C C . ASP A 1 117 ? -0.665 -6.653 -7.372 1.00 90.56 117 ASP A C 1
ATOM 912 O O . ASP A 1 117 ? 0.044 -7.217 -8.209 1.00 90.56 117 ASP A O 1
ATOM 916 N N . SER A 1 118 ? -1.020 -5.373 -7.511 1.00 90.56 118 SER A N 1
ATOM 917 C CA . SER A 1 118 ? -0.530 -4.528 -8.605 1.00 90.56 118 SER A CA 1
ATOM 918 C C . SER A 1 118 ? 0.999 -4.397 -8.577 1.00 90.56 118 SER A C 1
ATOM 920 O O . SER A 1 118 ? 1.661 -4.689 -9.575 1.00 90.56 118 SER A O 1
ATOM 922 N N . LEU A 1 119 ? 1.587 -4.063 -7.422 1.00 93.50 119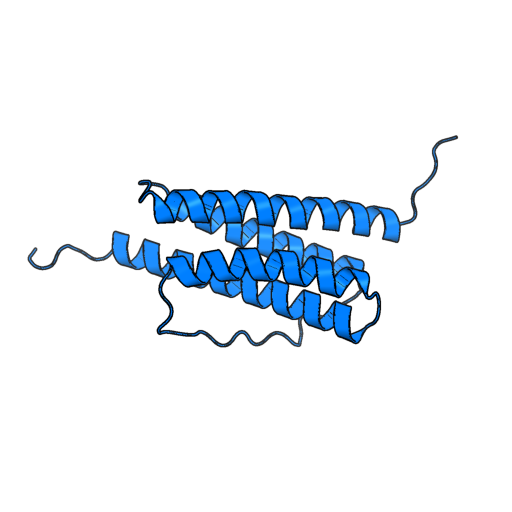 LEU A N 1
ATOM 923 C CA . LEU A 1 119 ? 3.042 -3.927 -7.269 1.00 93.50 119 LEU A CA 1
ATOM 924 C C . LEU A 1 119 ? 3.779 -5.253 -7.525 1.00 93.50 119 LEU A C 1
ATOM 926 O O . LEU A 1 119 ? 4.801 -5.270 -8.213 1.00 93.50 119 LEU A O 1
ATOM 930 N N . ARG A 1 120 ? 3.231 -6.382 -7.057 1.00 92.19 120 ARG A N 1
ATOM 931 C CA . ARG A 1 120 ? 3.767 -7.723 -7.356 1.00 92.19 120 ARG A CA 1
ATOM 932 C C . ARG A 1 120 ? 3.709 -8.049 -8.842 1.00 92.19 120 ARG A C 1
ATOM 934 O O . ARG A 1 120 ? 4.685 -8.542 -9.405 1.00 92.19 120 ARG A O 1
ATOM 941 N N . ASN A 1 121 ? 2.590 -7.764 -9.501 1.00 89.50 121 ASN A N 1
ATOM 942 C CA . ASN A 1 121 ? 2.450 -7.990 -10.938 1.00 89.50 121 ASN A CA 1
ATOM 943 C C . ASN A 1 121 ? 3.415 -7.112 -11.743 1.00 89.50 121 ASN A C 1
ATOM 945 O O . ASN A 1 121 ? 4.038 -7.596 -12.691 1.00 89.50 121 ASN A O 1
ATOM 949 N N . ALA A 1 122 ? 3.588 -5.855 -11.336 1.00 90.44 122 ALA A N 1
ATOM 950 C CA . ALA A 1 122 ? 4.582 -4.959 -11.903 1.00 90.44 122 ALA A CA 1
ATOM 951 C C . ALA A 1 122 ? 5.995 -5.561 -11.755 1.00 90.44 122 ALA A C 1
ATOM 953 O O . ALA A 1 122 ? 6.699 -5.678 -12.757 1.00 90.44 122 ALA A O 1
ATOM 954 N N . TYR A 1 123 ? 6.366 -6.060 -10.567 1.00 91.56 123 TYR A N 1
ATOM 955 C CA . TYR A 1 123 ? 7.651 -6.732 -10.314 1.00 91.56 123 TYR A CA 1
ATOM 956 C C . TYR A 1 123 ? 7.863 -7.956 -11.213 1.00 91.56 123 TYR A C 1
ATOM 958 O O . TYR A 1 123 ? 8.899 -8.087 -11.873 1.00 91.56 123 TYR A O 1
ATOM 966 N N . LEU A 1 124 ? 6.857 -8.830 -11.306 1.00 89.25 124 LEU A N 1
ATOM 967 C CA . LEU A 1 124 ? 6.906 -10.021 -12.156 1.00 89.25 124 LEU A CA 1
ATOM 968 C C . LEU A 1 124 ? 7.089 -9.672 -13.639 1.00 89.25 124 LEU A C 1
ATOM 970 O O . LEU A 1 124 ? 7.706 -10.438 -14.378 1.00 89.25 124 LEU A O 1
ATOM 974 N N . ARG A 1 125 ? 6.574 -8.528 -14.102 1.00 86.94 125 ARG A N 1
ATOM 975 C CA . ARG A 1 125 ? 6.769 -8.079 -15.488 1.00 86.94 125 ARG A CA 1
ATOM 976 C C . ARG A 1 125 ? 8.209 -7.659 -15.749 1.00 86.94 125 ARG A C 1
ATOM 978 O O . ARG A 1 125 ? 8.786 -8.106 -16.739 1.00 86.94 125 ARG A O 1
ATOM 985 N N . ILE A 1 126 ? 8.811 -6.856 -14.871 1.00 84.62 126 ILE A N 1
ATOM 986 C CA . ILE A 1 126 ? 10.186 -6.367 -15.089 1.00 84.62 126 ILE A CA 1
ATOM 987 C C . ILE A 1 126 ? 11.203 -7.509 -14.995 1.00 84.62 126 ILE A C 1
ATOM 989 O O . ILE A 1 126 ? 12.128 -7.588 -15.802 1.00 84.62 126 ILE A O 1
ATOM 993 N N . THR A 1 127 ? 11.002 -8.444 -14.066 1.00 85.62 127 THR A N 1
ATOM 994 C CA . THR A 1 127 ? 11.885 -9.612 -13.899 1.00 85.62 127 THR A CA 1
ATOM 995 C C . THR A 1 127 ? 11.765 -10.620 -15.044 1.00 85.62 127 THR A C 1
ATOM 997 O O . THR A 1 127 ? 12.776 -11.158 -15.501 1.00 85.62 127 THR A O 1
ATOM 1000 N N . LYS A 1 128 ? 10.561 -10.828 -15.598 1.00 80.62 128 LYS A N 1
ATOM 1001 C CA . LYS A 1 128 ? 10.377 -11.616 -16.833 1.00 80.62 128 LYS A CA 1
ATOM 1002 C C . LYS A 1 128 ? 11.076 -10.994 -18.040 1.00 80.62 128 LYS A C 1
ATOM 1004 O O . LYS A 1 128 ? 11.600 -11.723 -18.875 1.00 80.62 128 LYS A O 1
ATOM 1009 N N . ILE A 1 129 ? 11.100 -9.665 -18.142 1.00 70.69 129 ILE A N 1
ATOM 1010 C CA . ILE A 1 129 ? 11.830 -8.972 -19.213 1.00 70.69 129 ILE A CA 1
ATOM 1011 C C . ILE A 1 129 ? 13.341 -9.185 -19.053 1.00 70.69 129 ILE A C 1
ATOM 1013 O O . ILE A 1 129 ? 13.994 -9.547 -20.027 1.00 70.69 129 ILE A O 1
ATOM 1017 N N . LYS A 1 130 ? 13.885 -9.041 -17.835 1.00 62.94 130 LYS A N 1
ATOM 1018 C CA . LYS A 1 130 ? 15.320 -9.252 -17.551 1.00 62.94 130 LYS A CA 1
ATOM 1019 C C . LYS A 1 130 ? 15.803 -10.679 -17.850 1.00 62.94 130 LYS A C 1
ATOM 1021 O O . LYS A 1 130 ? 16.964 -10.871 -18.187 1.00 62.94 130 LYS A O 1
ATOM 1026 N N . THR A 1 131 ? 14.928 -11.674 -17.714 1.00 67.12 131 THR A N 1
ATOM 1027 C CA . THR A 1 131 ? 15.264 -13.100 -17.888 1.00 67.12 131 THR A CA 1
ATOM 1028 C C . THR A 1 131 ? 15.012 -13.631 -19.300 1.00 67.12 131 THR A C 1
ATOM 1030 O O . THR A 1 131 ? 15.398 -14.761 -19.600 1.00 67.12 131 THR A O 1
ATOM 1033 N N . LYS A 1 132 ? 14.388 -12.846 -20.191 1.00 61.59 132 LYS A N 1
ATOM 1034 C CA . LYS A 1 132 ? 14.166 -13.258 -21.579 1.00 61.59 132 LYS A CA 1
ATOM 1035 C C . LYS A 1 132 ? 15.489 -13.153 -22.359 1.00 61.59 132 LYS A C 1
ATOM 1037 O O . LYS A 1 132 ? 16.049 -12.059 -22.416 1.00 61.59 132 LYS A O 1
ATOM 1042 N N . PRO A 1 133 ? 15.991 -14.245 -22.971 1.00 52.75 133 PRO A N 1
ATOM 1043 C CA . PRO A 1 133 ? 17.206 -14.181 -23.776 1.00 52.75 133 PRO A CA 1
ATOM 1044 C C . PRO A 1 133 ? 17.012 -13.211 -24.954 1.00 52.75 133 PRO A C 1
ATOM 1046 O O . PRO A 1 133 ? 15.886 -13.084 -25.459 1.00 52.75 133 PRO A O 1
ATOM 1049 N N . PRO A 1 134 ? 18.072 -12.507 -25.392 1.00 54.28 134 PRO A N 1
ATOM 1050 C CA . PRO A 1 134 ? 17.976 -11.607 -26.531 1.00 54.28 134 PRO A CA 1
ATOM 1051 C C . PRO A 1 134 ? 17.500 -12.387 -27.767 1.00 54.28 134 PRO A C 1
ATOM 1053 O O . PRO A 1 134 ? 17.897 -13.541 -27.954 1.00 54.28 134 PRO A O 1
ATOM 1056 N N . PRO A 1 135 ? 16.631 -11.802 -28.610 1.00 49.72 135 PRO A N 1
ATOM 1057 C CA . PRO A 1 135 ? 16.188 -12.469 -29.824 1.00 49.72 135 PRO A CA 1
ATOM 1058 C C . PRO A 1 135 ? 17.396 -12.681 -30.748 1.00 49.72 135 PRO A C 1
ATOM 1060 O O . PRO A 1 135 ? 17.911 -11.723 -31.318 1.00 49.72 135 PRO A O 1
ATOM 1063 N N . GLY A 1 136 ? 17.841 -13.937 -30.867 1.00 57.50 136 GLY A N 1
ATOM 1064 C CA . GLY A 1 136 ? 18.929 -14.357 -31.759 1.00 57.50 136 GLY A CA 1
ATOM 1065 C C . GLY A 1 136 ? 20.187 -14.899 -31.070 1.00 57.50 136 GLY A C 1
ATOM 1066 O O . GLY A 1 136 ? 21.283 -14.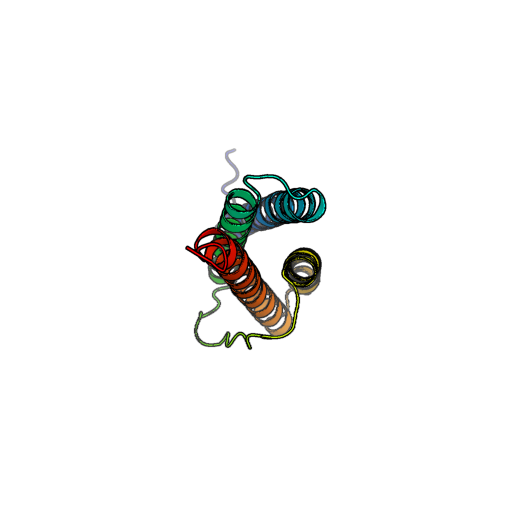514 -31.463 1.00 57.50 136 GLY A O 1
ATOM 1067 N N . SER A 1 137 ? 20.043 -15.767 -30.060 1.00 44.50 137 SER A N 1
ATOM 1068 C CA . SER A 1 137 ? 21.137 -16.660 -29.622 1.00 44.50 137 SER A CA 1
ATOM 1069 C C . SER A 1 137 ? 21.113 -17.961 -30.414 1.00 44.50 137 SER A C 1
ATOM 1071 O O . SER A 1 137 ? 19.986 -18.463 -30.633 1.00 44.50 137 SER A O 1
#

Radius of gyration: 16.83 Å; chains: 1; bounding box: 39×26×67 Å

Foldseek 3Di:
DPPDDDPLRVLVVVLVVLLVQLLVLLVVLLVCVVVVPPCSLVSLVSSLVSLVVSLVSLCVSLVHDPPDADQDDDPPDALNVLSVVLNVLSVQLVVLVVVVDPVSSVVSSNSSVNNSVSSVVSSVVVVVVVPDPDPPD

Sequence (137 aa):
MTVEKSEQEVLEGKLDMAIAEAETKTSKAIESITNKIEDSDKDLWAAAEATEFASLVYALTYSLEDSTVTTTRKDDEDTSTMVRDASQNLRRVQTLRKQLDKDSLLEGYKVLRGTTDSLRNAYLRITKIKTKPPPGS

Secondary structure (DSSP, 8-state):
------HHHHHHHHHHHHHHHHHHHHHHHHHHHHTT-TTHHHHHHHHHHHHHHHHHHHHH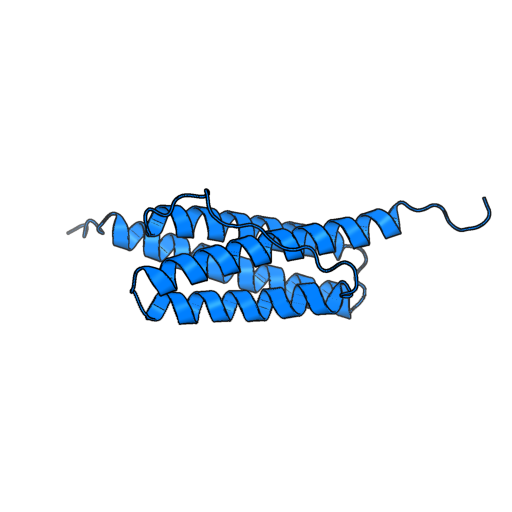HTT--STT------TTS-HHHHHHHHHHHHHHHHHHHTT-SHHHHHHHHHHHHHHHHHHHHHHHHHHHHHHSPPS--